Protein AF-A0A9D6QW46-F1 (afdb_monomer_lite)

Structure (mmCIF, N/CA/C/O backbone):
data_AF-A0A9D6QW46-F1
#
_entry.id   AF-A0A9D6QW46-F1
#
loop_
_atom_site.group_PDB
_atom_site.id
_atom_site.type_symbol
_atom_site.label_atom_id
_atom_site.label_alt_id
_atom_site.label_comp_id
_atom_site.label_asym_id
_atom_site.label_entity_id
_atom_site.label_seq_id
_atom_site.pdbx_PDB_ins_code
_atom_site.Cartn_x
_atom_site.Cartn_y
_atom_site.Cartn_z
_atom_site.occupancy
_atom_site.B_iso_or_equiv
_atom_site.auth_seq_id
_atom_site.auth_comp_id
_atom_site.auth_asym_id
_atom_site.auth_atom_id
_atom_site.pdbx_PDB_model_num
ATOM 1 N N . MET A 1 1 ? 6.047 -23.133 -1.335 1.00 34.31 1 MET A N 1
ATOM 2 C CA . MET A 1 1 ? 5.642 -23.171 0.089 1.00 34.31 1 MET A CA 1
ATOM 3 C C . MET A 1 1 ? 4.768 -21.944 0.287 1.00 34.31 1 MET A C 1
ATOM 5 O O . MET A 1 1 ? 5.202 -20.917 -0.210 1.00 34.31 1 MET A O 1
ATOM 9 N N . PRO A 1 2 ? 3.546 -22.002 0.846 1.00 40.56 2 PRO A N 1
ATOM 10 C CA . PRO A 1 2 ? 2.770 -20.782 1.031 1.00 40.56 2 PRO A CA 1
ATOM 11 C C . PRO A 1 2 ? 3.491 -19.937 2.078 1.00 40.56 2 PRO A C 1
ATOM 13 O O . PRO A 1 2 ? 3.667 -20.351 3.222 1.00 40.56 2 PRO A O 1
ATOM 16 N N . GLU A 1 3 ? 4.002 -18.803 1.638 1.00 45.31 3 GLU A N 1
ATOM 17 C CA . GLU A 1 3 ? 4.716 -17.847 2.461 1.00 45.31 3 GLU A CA 1
ATOM 18 C C . GLU A 1 3 ? 3.696 -17.280 3.443 1.00 45.31 3 GLU A C 1
ATOM 20 O O . GLU A 1 3 ? 2.744 -16.603 3.053 1.00 45.31 3 GLU A O 1
ATOM 25 N N . THR A 1 4 ? 3.825 -17.628 4.722 1.00 46.44 4 THR A N 1
ATOM 26 C CA . THR A 1 4 ? 2.976 -17.076 5.776 1.00 46.44 4 THR A CA 1
ATOM 27 C C . THR A 1 4 ? 3.307 -15.591 5.884 1.00 46.44 4 THR A C 1
ATOM 29 O O . THR A 1 4 ? 4.195 -15.209 6.647 1.00 46.44 4 THR A O 1
ATOM 32 N N . LYS A 1 5 ? 2.656 -14.746 5.072 1.00 58.03 5 LYS A N 1
ATOM 33 C CA . LYS A 1 5 ? 2.855 -13.295 5.108 1.00 58.03 5 LYS A CA 1
ATOM 34 C C . LYS A 1 5 ? 2.665 -12.839 6.549 1.00 58.03 5 LYS A C 1
ATOM 36 O O . LYS A 1 5 ? 1.594 -13.020 7.128 1.00 58.03 5 LYS A O 1
ATOM 41 N N . ALA A 1 6 ? 3.734 -12.302 7.139 1.00 62.06 6 ALA A N 1
ATOM 42 C CA . ALA A 1 6 ? 3.712 -11.800 8.504 1.00 62.06 6 ALA A CA 1
ATOM 43 C C . ALA A 1 6 ? 2.533 -10.829 8.657 1.00 62.06 6 ALA A C 1
ATOM 45 O O . ALA A 1 6 ? 2.441 -9.847 7.913 1.00 62.06 6 ALA A O 1
ATOM 46 N N . LYS A 1 7 ? 1.620 -11.153 9.576 1.00 69.12 7 LYS A N 1
ATOM 47 C CA . LYS A 1 7 ? 0.444 -10.343 9.900 1.00 69.12 7 LYS A CA 1
ATOM 48 C C . LYS A 1 7 ? 0.925 -8.999 10.441 1.00 69.12 7 LYS A C 1
ATOM 50 O O . LYS A 1 7 ? 1.657 -8.964 11.427 1.00 69.12 7 LYS A O 1
ATOM 55 N N . MET A 1 8 ? 0.546 -7.908 9.779 1.00 80.12 8 MET A N 1
ATOM 56 C CA . MET A 1 8 ? 0.849 -6.563 10.265 1.00 80.12 8 MET A CA 1
ATOM 57 C C . MET A 1 8 ? -0.230 -6.111 11.243 1.00 80.12 8 MET A C 1
ATOM 59 O O . MET A 1 8 ? -1.409 -6.395 11.051 1.00 80.12 8 MET A O 1
ATOM 63 N N . THR A 1 9 ? 0.170 -5.398 12.286 1.00 87.75 9 THR A N 1
ATOM 64 C CA . THR A 1 9 ? -0.732 -4.827 13.292 1.00 87.75 9 THR A CA 1
ATOM 65 C C . THR A 1 9 ? -0.750 -3.315 13.174 1.00 87.75 9 THR A C 1
ATOM 67 O O . THR A 1 9 ? 0.300 -2.695 13.040 1.00 87.75 9 THR A O 1
ATOM 70 N N . CYS A 1 10 ? -1.935 -2.717 13.268 1.00 86.62 10 CYS A N 1
ATOM 71 C CA . CYS A 1 10 ? -2.123 -1.279 13.184 1.00 86.62 10 CYS A CA 1
ATOM 72 C C . CYS A 1 10 ? -1.405 -0.579 14.350 1.00 86.62 10 CYS A C 1
ATOM 74 O O . CYS A 1 10 ? -1.746 -0.852 15.503 1.00 86.62 10 CYS A O 1
ATOM 76 N N . PRO A 1 11 ? -0.499 0.380 14.098 1.00 84.12 11 PRO A N 1
ATOM 77 C CA . PRO A 1 11 ? 0.209 1.094 15.161 1.00 84.12 11 PRO A CA 1
ATOM 78 C C . PRO A 1 11 ? -0.707 2.017 15.979 1.00 84.12 11 PRO A C 1
ATOM 80 O O . PRO A 1 11 ? -0.322 2.465 17.054 1.00 84.12 11 PRO A O 1
ATOM 83 N N . CYS A 1 12 ? -1.918 2.309 15.490 1.00 84.94 12 CYS A N 1
ATOM 84 C CA . CYS A 1 12 ? -2.867 3.191 16.166 1.00 84.94 12 CYS A CA 1
ATOM 85 C C . CYS A 1 12 ? -3.780 2.448 17.158 1.00 84.94 12 CYS A C 1
ATOM 87 O O . CYS A 1 12 ? -3.974 2.919 18.274 1.00 84.94 12 CYS A O 1
ATOM 89 N N . CYS A 1 13 ? -4.331 1.288 16.779 1.00 90.00 13 CYS A N 1
ATOM 90 C CA . CYS A 1 13 ? -5.289 0.547 17.617 1.00 90.00 13 CYS A CA 1
ATOM 91 C C . CYS A 1 13 ? -4.904 -0.907 17.917 1.00 90.00 13 CYS A C 1
ATOM 93 O O . CYS A 1 13 ? -5.645 -1.595 18.614 1.00 90.00 13 CYS A O 1
ATOM 95 N N . GLY A 1 14 ? -3.794 -1.404 17.368 1.00 86.25 14 GLY A N 1
ATOM 96 C CA . GLY A 1 14 ? -3.322 -2.777 17.564 1.00 86.25 14 GLY A CA 1
ATOM 97 C C . GLY A 1 14 ? -4.077 -3.855 16.779 1.00 86.25 14 GLY A C 1
ATOM 98 O O . GLY A 1 14 ? -3.681 -5.016 16.830 1.00 86.25 14 GLY A O 1
ATOM 99 N N . ALA A 1 15 ? -5.138 -3.510 16.039 1.00 87.94 15 ALA A N 1
ATOM 100 C CA . ALA A 1 15 ? -5.878 -4.475 15.223 1.00 87.94 15 ALA A CA 1
ATOM 101 C C . ALA A 1 15 ? -5.022 -5.030 14.071 1.00 87.94 15 ALA A C 1
ATOM 103 O O . ALA A 1 15 ? -4.181 -4.320 13.522 1.00 87.94 15 ALA A O 1
ATOM 104 N N . GLU A 1 16 ? -5.269 -6.274 13.661 1.00 88.12 16 GLU A N 1
ATOM 105 C CA . GLU A 1 16 ? -4.608 -6.866 12.493 1.00 88.12 16 GLU A CA 1
ATOM 106 C C . GLU A 1 16 ? -5.012 -6.113 11.212 1.00 88.12 16 GLU A C 1
ATOM 108 O O . GLU A 1 16 ? -6.197 -5.900 10.942 1.00 88.12 16 GLU A O 1
ATOM 113 N N . LEU A 1 17 ? -4.019 -5.666 10.442 1.00 86.25 17 LEU A N 1
ATOM 114 C CA . LEU A 1 17 ? -4.221 -4.996 9.165 1.00 86.25 17 LEU A CA 1
ATOM 115 C C . LEU A 1 17 ? -4.509 -6.027 8.075 1.00 86.25 17 LEU A C 1
ATOM 117 O O . LEU A 1 17 ? -3.762 -6.991 7.892 1.00 86.25 17 LEU A O 1
ATOM 121 N N . VAL A 1 18 ? -5.545 -5.770 7.286 1.00 83.25 18 VAL A 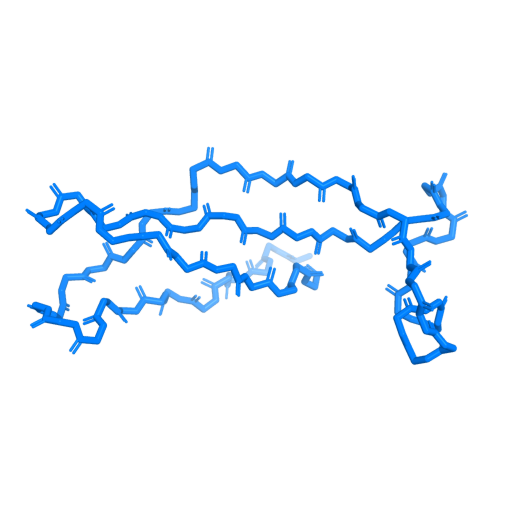N 1
ATOM 122 C CA . VAL A 1 18 ? -5.927 -6.637 6.171 1.00 83.25 18 VAL A CA 1
ATOM 123 C C . VAL A 1 18 ? -5.181 -6.192 4.919 1.00 83.25 18 VAL A C 1
ATOM 125 O O . VAL A 1 18 ? -5.232 -5.011 4.577 1.00 83.25 18 VAL A O 1
ATOM 128 N N . CYS A 1 19 ? -4.510 -7.120 4.225 1.00 85.12 19 CYS A N 1
ATOM 129 C CA . CYS A 1 19 ? -3.963 -6.848 2.893 1.00 85.12 19 CYS A CA 1
ATOM 130 C C . CYS A 1 19 ? -5.132 -6.674 1.922 1.00 85.12 19 CYS A C 1
ATOM 132 O O . CYS A 1 19 ? -5.818 -7.633 1.578 1.00 85.12 19 CYS A O 1
ATOM 134 N N . HIS A 1 20 ? -5.413 -5.428 1.562 1.00 84.81 20 HIS A N 1
ATOM 135 C CA . HIS A 1 20 ? -6.563 -5.081 0.743 1.00 84.81 20 HIS A CA 1
ATOM 136 C C . HIS A 1 20 ? -6.240 -5.177 -0.748 1.00 84.81 20 HIS A C 1
ATOM 138 O O . HIS A 1 20 ? -7.105 -5.527 -1.548 1.00 84.81 20 HIS A O 1
ATOM 144 N N . ALA A 1 21 ? -5.000 -4.859 -1.125 1.00 85.75 21 ALA A N 1
ATOM 145 C CA . ALA A 1 21 ? -4.561 -4.896 -2.509 1.00 85.75 21 ALA A CA 1
ATOM 146 C C . ALA A 1 21 ? -3.048 -5.087 -2.624 1.00 85.75 21 ALA A C 1
ATOM 148 O O . ALA A 1 21 ? -2.280 -4.611 -1.791 1.00 85.75 21 ALA A O 1
ATOM 149 N N . GLU A 1 22 ? -2.633 -5.692 -3.730 1.00 88.75 22 GLU A N 1
ATOM 150 C CA . GLU A 1 22 ? -1.245 -5.768 -4.171 1.00 88.75 22 GLU A CA 1
ATOM 151 C C . GLU A 1 22 ? -1.147 -5.029 -5.502 1.00 88.75 22 GLU A C 1
ATOM 153 O O . GLU A 1 22 ? -1.946 -5.256 -6.414 1.00 88.75 22 GLU A O 1
ATOM 158 N N . LYS A 1 23 ? -0.205 -4.093 -5.612 1.00 87.19 23 LYS A N 1
ATOM 159 C CA . LYS A 1 23 ? -0.047 -3.272 -6.810 1.00 87.19 23 LYS A CA 1
ATOM 160 C C . LYS A 1 23 ? 1.394 -3.322 -7.310 1.00 87.19 23 LYS A C 1
ATOM 162 O O . LYS A 1 23 ? 2.292 -2.966 -6.548 1.00 87.19 23 LYS A O 1
ATOM 167 N N . PRO A 1 24 ? 1.631 -3.668 -8.587 1.00 88.38 24 PRO A N 1
ATOM 168 C CA . PRO A 1 24 ? 2.934 -3.473 -9.200 1.00 88.38 24 PRO A CA 1
ATOM 169 C C . PRO A 1 24 ? 3.198 -1.975 -9.367 1.00 88.38 24 PRO A C 1
ATOM 171 O O . PRO A 1 24 ? 2.378 -1.226 -9.911 1.00 88.38 24 PRO A O 1
ATOM 174 N N . VAL A 1 25 ? 4.350 -1.524 -8.888 1.00 89.50 25 VAL A N 1
ATOM 175 C CA . VAL A 1 25 ? 4.795 -0.134 -8.971 1.00 89.50 25 VAL A CA 1
ATOM 176 C C . VAL A 1 25 ? 6.154 -0.101 -9.648 1.00 89.50 25 VAL A C 1
ATOM 178 O O . VAL A 1 25 ? 7.027 -0.917 -9.354 1.00 89.50 25 VAL A O 1
ATOM 181 N N . LYS A 1 26 ? 6.344 0.845 -10.572 1.00 90.12 26 LYS A N 1
ATOM 182 C CA . LYS A 1 26 ? 7.651 1.027 -11.203 1.00 90.12 26 LYS A CA 1
ATOM 183 C C . LYS A 1 26 ? 8.676 1.437 -10.140 1.00 90.12 26 LYS A C 1
ATOM 185 O O . LYS A 1 26 ? 8.382 2.365 -9.381 1.00 90.12 26 LYS A O 1
ATOM 190 N N . PRO A 1 27 ? 9.848 0.786 -10.094 1.00 89.19 27 PRO A N 1
ATOM 191 C CA . PRO A 1 27 ? 10.913 1.193 -9.194 1.00 89.19 27 PRO A CA 1
ATOM 192 C C . PRO A 1 27 ? 11.365 2.614 -9.533 1.00 89.19 27 PRO A C 1
ATOM 194 O O . PRO A 1 27 ? 11.472 2.978 -10.707 1.00 89.19 27 PRO A O 1
ATOM 197 N N . THR A 1 28 ? 11.608 3.422 -8.504 1.00 90.31 28 THR A N 1
ATOM 198 C CA . THR A 1 28 ? 12.048 4.818 -8.665 1.00 90.31 28 THR A CA 1
ATOM 199 C C . THR A 1 28 ? 13.521 5.020 -8.327 1.00 90.31 28 THR A C 1
ATOM 201 O O . THR A 1 28 ? 14.118 6.006 -8.755 1.00 90.31 28 THR A O 1
ATOM 204 N N . CYS A 1 29 ? 14.124 4.057 -7.629 1.00 88.12 29 CYS A N 1
ATOM 205 C CA . CYS A 1 29 ? 15.530 4.046 -7.240 1.00 88.12 29 CYS A CA 1
ATOM 206 C C . CYS A 1 29 ? 16.191 2.713 -7.612 1.00 88.12 29 CYS A C 1
ATOM 208 O O . CYS A 1 29 ? 15.510 1.707 -7.807 1.00 88.12 29 CYS A O 1
ATOM 210 N N . ALA A 1 30 ? 17.527 2.695 -7.662 1.00 88.25 30 ALA A N 1
ATOM 211 C CA . ALA A 1 30 ? 18.297 1.494 -7.993 1.00 88.25 30 ALA A CA 1
ATOM 212 C C . ALA A 1 30 ? 18.008 0.325 -7.038 1.00 88.25 30 ALA A C 1
ATOM 214 O O . ALA A 1 30 ? 17.861 -0.800 -7.492 1.00 88.25 30 ALA A O 1
ATOM 215 N N . GLU A 1 31 ? 17.850 0.602 -5.743 1.00 87.38 31 GLU A N 1
ATOM 216 C CA . GLU A 1 31 ? 17.521 -0.425 -4.750 1.00 87.38 31 GLU A CA 1
ATOM 217 C C . GLU A 1 31 ? 16.158 -1.077 -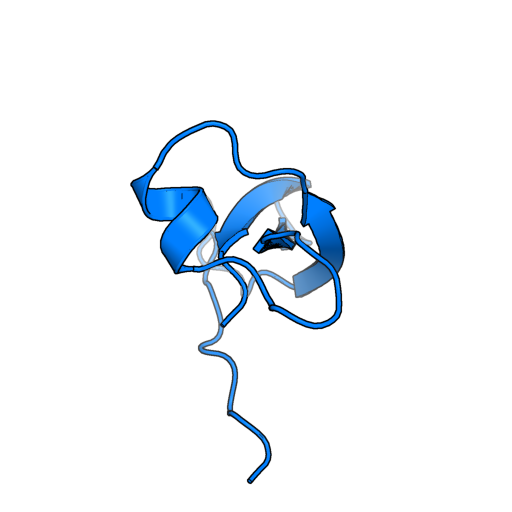5.026 1.00 87.38 31 GLU A C 1
ATOM 219 O O . GLU A 1 31 ? 16.067 -2.295 -5.114 1.00 87.38 31 GLU A O 1
ATOM 224 N N . GLU A 1 32 ? 15.119 -0.280 -5.304 1.00 86.50 32 GLU A N 1
ATOM 225 C CA . GLU A 1 32 ? 13.815 -0.816 -5.720 1.00 86.50 32 GLU A CA 1
ATOM 226 C C . GLU A 1 32 ? 13.920 -1.590 -7.045 1.00 86.50 32 GLU A C 1
ATOM 228 O O . GLU A 1 32 ? 13.224 -2.579 -7.240 1.00 86.50 32 GLU A O 1
ATOM 233 N N . ALA A 1 33 ? 14.779 -1.161 -7.972 1.00 85.69 33 ALA A N 1
ATOM 234 C CA . ALA A 1 33 ? 14.960 -1.854 -9.245 1.00 85.69 33 ALA A CA 1
ATOM 235 C C . ALA A 1 33 ? 15.62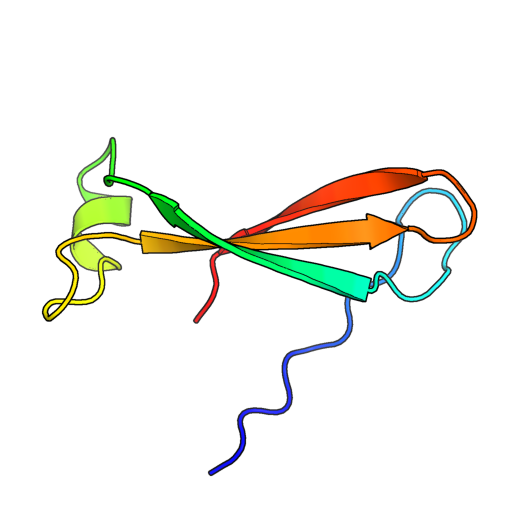9 -3.226 -9.078 1.00 85.69 33 ALA A C 1
ATOM 237 O O . ALA A 1 33 ? 15.345 -4.132 -9.857 1.00 85.69 33 ALA A O 1
ATOM 238 N N . MET A 1 34 ? 16.483 -3.390 -8.065 1.00 86.56 34 MET A N 1
ATOM 239 C CA . MET A 1 34 ? 17.095 -4.678 -7.722 1.00 86.56 34 MET A CA 1
ATOM 240 C C . MET A 1 34 ? 16.094 -5.651 -7.089 1.00 86.56 34 MET A C 1
ATOM 242 O O . MET A 1 34 ? 16.246 -6.859 -7.239 1.00 86.56 34 MET A O 1
ATOM 246 N N . GLU A 1 35 ? 15.074 -5.126 -6.410 1.00 83.62 35 GLU A N 1
ATOM 247 C CA . GLU A 1 35 ? 13.980 -5.897 -5.804 1.00 83.62 35 GLU A CA 1
ATOM 248 C C . GLU A 1 35 ? 12.787 -6.105 -6.755 1.00 83.62 35 GLU A C 1
ATOM 250 O O . GLU A 1 35 ? 11.789 -6.718 -6.377 1.00 83.62 35 GLU A O 1
ATOM 255 N N . ALA A 1 36 ? 12.841 -5.563 -7.975 1.00 86.38 36 ALA A N 1
ATOM 256 C CA . ALA A 1 36 ? 11.747 -5.679 -8.928 1.00 86.38 36 ALA A CA 1
ATOM 257 C C . ALA A 1 36 ? 11.600 -7.124 -9.422 1.00 86.38 36 ALA A C 1
ATOM 259 O O . ALA A 1 36 ? 12.582 -7.774 -9.783 1.00 86.38 36 ALA A O 1
ATOM 260 N N . ASP A 1 37 ? 10.356 -7.598 -9.513 1.00 84.19 37 ASP A N 1
ATOM 261 C CA . ASP A 1 37 ? 10.073 -8.890 -10.124 1.00 84.19 37 ASP A CA 1
ATOM 262 C C . ASP A 1 37 ? 10.481 -8.842 -11.610 1.00 84.19 37 ASP A C 1
ATOM 264 O O . ASP A 1 37 ? 10.016 -7.961 -12.345 1.00 84.19 37 ASP A O 1
ATOM 268 N N . PRO A 1 38 ? 11.342 -9.757 -12.086 1.00 81.38 38 PRO A N 1
ATOM 269 C CA . PRO A 1 38 ? 11.864 -9.711 -13.448 1.00 81.38 38 PRO A CA 1
ATOM 270 C C . PRO A 1 38 ? 10.805 -10.018 -14.517 1.00 81.38 38 PRO A C 1
ATOM 272 O O . PRO A 1 38 ? 10.983 -9.625 -15.669 1.00 81.38 38 PRO A O 1
ATOM 275 N N . GLY A 1 39 ? 9.705 -10.693 -14.164 1.00 85.19 39 GLY A N 1
ATOM 276 C CA . GLY A 1 39 ? 8.581 -10.947 -15.068 1.00 85.19 39 GLY A CA 1
ATOM 277 C C . GLY A 1 39 ? 7.672 -9.730 -15.253 1.00 85.19 39 GLY A C 1
ATOM 278 O O . GLY A 1 39 ? 7.075 -9.562 -16.316 1.00 85.19 39 GLY A O 1
ATOM 279 N N . LEU A 1 40 ? 7.590 -8.862 -14.243 1.00 83.44 40 LEU A N 1
ATOM 280 C CA . LEU A 1 40 ? 6.748 -7.662 -14.247 1.00 83.44 40 LEU A CA 1
ATOM 281 C C . LEU A 1 40 ? 7.527 -6.363 -14.503 1.00 83.44 40 LEU A C 1
ATOM 283 O O . LEU A 1 40 ? 6.930 -5.357 -14.889 1.00 83.44 40 LEU A O 1
ATOM 287 N N . GLY A 1 41 ? 8.841 -6.355 -14.267 1.00 85.75 41 GLY A N 1
ATOM 288 C CA . GLY A 1 41 ? 9.665 -5.142 -14.272 1.00 85.75 41 GLY A CA 1
ATOM 289 C C . GLY A 1 41 ? 9.224 -4.121 -13.217 1.00 85.75 41 GLY A C 1
ATOM 290 O O . GLY A 1 41 ? 9.376 -2.912 -13.412 1.00 85.75 41 GLY A O 1
ATOM 291 N N . ALA A 1 42 ? 8.605 -4.593 -12.133 1.00 87.12 42 ALA A N 1
ATOM 292 C CA . ALA A 1 42 ? 7.968 -3.769 -11.116 1.00 87.12 42 ALA A CA 1
ATOM 293 C C . ALA A 1 42 ? 8.148 -4.371 -9.720 1.00 87.12 42 ALA A C 1
ATOM 295 O O . ALA A 1 42 ? 8.255 -5.583 -9.562 1.00 87.12 42 ALA A O 1
ATOM 296 N N . VAL A 1 43 ? 8.122 -3.511 -8.705 1.00 89.44 43 VAL A N 1
ATOM 297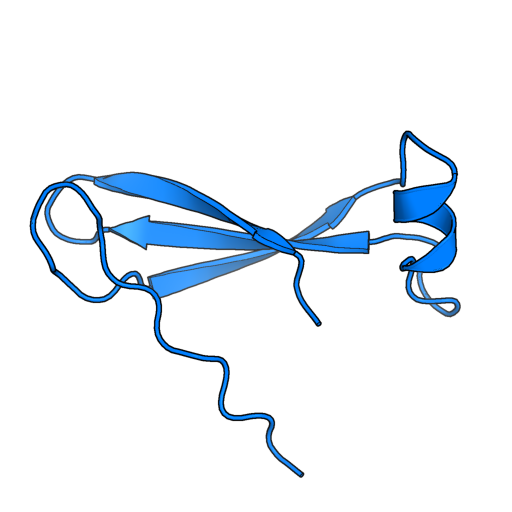 C CA . VAL A 1 43 ? 8.085 -3.922 -7.298 1.00 89.44 43 VAL A CA 1
ATOM 298 C C . VAL A 1 43 ? 6.631 -4.061 -6.876 1.00 89.44 43 VAL A C 1
ATOM 300 O O . VAL A 1 43 ? 5.821 -3.163 -7.129 1.00 89.44 43 VAL A O 1
ATOM 303 N N . ILE A 1 44 ? 6.283 -5.157 -6.208 1.00 88.94 44 ILE A N 1
ATOM 304 C CA . ILE A 1 44 ? 4.947 -5.320 -5.639 1.00 88.94 44 ILE A CA 1
ATOM 305 C C . ILE A 1 44 ? 4.857 -4.515 -4.342 1.00 88.94 44 ILE A C 1
ATOM 307 O O . ILE A 1 44 ? 5.654 -4.692 -3.423 1.00 88.94 44 ILE A O 1
ATOM 311 N N . LYS A 1 45 ? 3.879 -3.610 -4.250 1.00 87.88 45 LYS A N 1
ATOM 312 C CA . LYS A 1 45 ? 3.522 -2.930 -3.000 1.00 87.88 45 LYS A CA 1
ATOM 313 C C . LYS A 1 45 ? 2.181 -3.446 -2.508 1.00 87.88 45 LYS A C 1
ATOM 315 O O . LYS A 1 45 ? 1.186 -3.410 -3.230 1.00 87.88 45 LYS A O 1
ATOM 320 N N . GLU A 1 46 ? 2.171 -3.907 -1.271 1.00 88.75 46 GLU A N 1
ATOM 321 C CA . GLU A 1 46 ? 0.985 -4.349 -0.555 1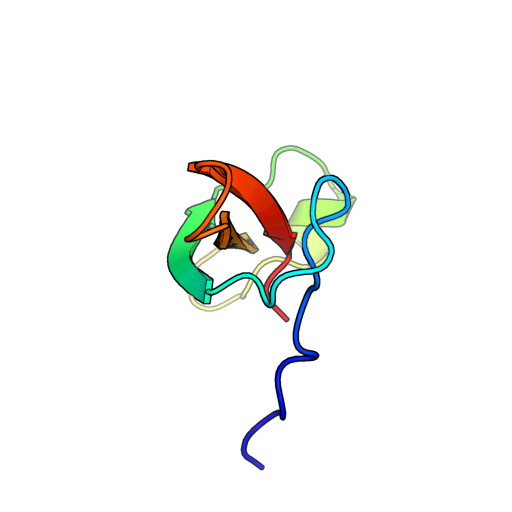.00 88.75 46 GLU A CA 1
ATOM 322 C C . GLU A 1 46 ? 0.372 -3.164 0.182 1.00 88.75 46 GLU A C 1
ATOM 324 O O . GLU A 1 46 ? 1.067 -2.421 0.880 1.00 88.75 46 GLU A O 1
ATOM 329 N N . ILE A 1 47 ? -0.933 -2.988 0.035 1.00 88.12 47 ILE A N 1
ATOM 330 C CA . ILE A 1 47 ? -1.711 -1.963 0.717 1.00 88.12 47 ILE A CA 1
ATOM 331 C C . ILE A 1 47 ? -2.499 -2.659 1.816 1.00 88.12 47 ILE A C 1
ATOM 333 O O . ILE A 1 47 ? -3.392 -3.464 1.546 1.00 88.12 47 ILE A O 1
ATOM 337 N N . HIS A 1 48 ? -2.172 -2.330 3.058 1.00 88.81 48 HIS A N 1
ATOM 338 C CA . HIS A 1 48 ? -2.790 -2.907 4.237 1.00 88.81 48 HIS A CA 1
ATOM 339 C C . HIS A 1 48 ? -3.655 -1.867 4.934 1.00 88.81 48 HIS A C 1
ATOM 341 O O . HIS A 1 48 ? -3.157 -0.819 5.332 1.00 88.81 48 HIS A O 1
ATOM 347 N N . THR A 1 49 ? -4.944 -2.146 5.105 1.00 88.12 49 THR A N 1
ATOM 348 C CA . THR A 1 49 ? -5.885 -1.198 5.716 1.00 88.12 49 THR A CA 1
ATOM 349 C C . THR A 1 49 ? -6.388 -1.721 7.051 1.00 88.12 49 THR A C 1
ATOM 351 O O . THR A 1 49 ? -6.755 -2.890 7.193 1.00 88.12 49 THR A O 1
ATOM 354 N N . CYS A 1 50 ? -6.405 -0.840 8.049 1.00 89.62 50 CYS A N 1
ATOM 355 C CA . CYS A 1 50 ? -6.969 -1.122 9.354 1.00 89.62 50 CYS A CA 1
ATOM 356 C C . CYS A 1 50 ? -8.499 -1.089 9.271 1.00 89.62 50 CYS A C 1
ATOM 358 O O . CYS A 1 50 ? -9.055 -0.030 8.971 1.00 89.62 50 CYS A O 1
ATOM 360 N N . PRO A 1 51 ? -9.199 -2.184 9.608 1.00 85.81 51 PRO A N 1
ATOM 361 C CA . PRO A 1 51 ? -10.660 -2.203 9.578 1.00 85.81 51 PRO A CA 1
ATOM 362 C C . PRO A 1 51 ? -11.299 -1.349 10.683 1.00 85.81 51 PRO A C 1
ATOM 364 O O . PRO A 1 51 ? -12.479 -1.037 10.595 1.00 85.81 51 PRO A O 1
ATOM 367 N N . ASN A 1 52 ? -1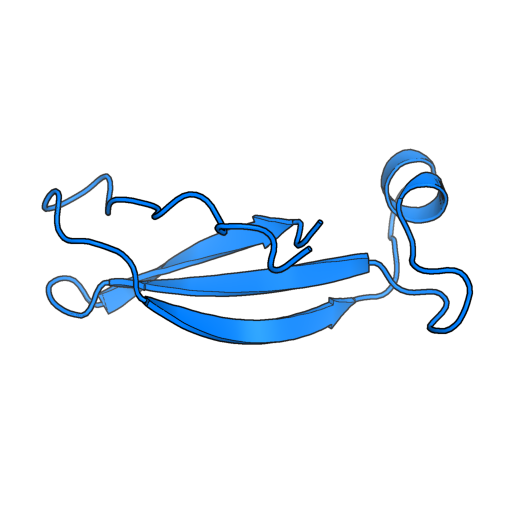0.540 -0.980 11.722 1.00 89.44 52 ASN A N 1
ATOM 368 C CA . ASN A 1 52 ? -11.061 -0.237 12.870 1.00 89.44 52 ASN A CA 1
ATOM 369 C C . ASN A 1 52 ? -10.820 1.277 12.744 1.00 89.44 52 ASN A C 1
ATOM 371 O O . ASN A 1 52 ? -11.727 2.079 12.932 1.00 89.44 52 ASN A O 1
ATOM 375 N N . CYS A 1 53 ? -9.596 1.678 12.386 1.00 88.25 53 CYS A N 1
ATOM 376 C CA . CYS A 1 53 ? -9.216 3.092 12.276 1.00 88.25 53 CYS A CA 1
ATOM 377 C C . CYS A 1 53 ? -9.276 3.643 10.847 1.00 88.25 53 CYS A C 1
ATOM 379 O O . CYS A 1 53 ? -9.207 4.854 10.667 1.00 88.25 53 CYS A O 1
ATOM 381 N N . GLY A 1 54 ? -9.315 2.781 9.826 1.00 83.50 54 GLY A N 1
ATOM 382 C CA . GLY A 1 54 ? -9.202 3.186 8.421 1.00 83.50 54 GLY A CA 1
ATOM 383 C C . GLY A 1 54 ? -7.786 3.567 7.971 1.00 83.50 54 GLY A C 1
ATOM 384 O O . GLY A 1 54 ? -7.583 3.852 6.793 1.00 83.50 54 GLY A O 1
ATOM 385 N N . THR A 1 55 ? -6.790 3.556 8.865 1.00 86.31 55 THR A N 1
ATOM 386 C CA . THR A 1 55 ? -5.385 3.813 8.516 1.00 86.31 55 THR A CA 1
ATOM 387 C C . THR A 1 55 ? -4.894 2.795 7.492 1.00 86.31 55 THR A C 1
ATOM 389 O O . THR A 1 55 ? -5.070 1.593 7.688 1.00 86.31 55 THR A O 1
ATOM 392 N N . ALA A 1 56 ? -4.255 3.272 6.426 1.00 84.06 56 ALA A N 1
ATOM 393 C CA . ALA A 1 56 ? -3.606 2.427 5.437 1.00 84.06 56 ALA A CA 1
ATOM 394 C C . ALA A 1 56 ? -2.084 2.529 5.565 1.00 84.06 56 ALA A C 1
ATOM 396 O O . ALA A 1 56 ? -1.539 3.627 5.662 1.00 84.06 56 ALA A O 1
ATOM 397 N N . GLU A 1 57 ? -1.412 1.386 5.523 1.00 84.38 57 GLU A N 1
ATOM 398 C CA . GLU A 1 57 ? 0.040 1.284 5.455 1.00 84.38 57 GLU A CA 1
ATOM 399 C C . GLU A 1 57 ? 0.448 0.564 4.174 1.00 84.38 57 GLU A C 1
ATOM 401 O O . GLU A 1 57 ? -0.230 -0.358 3.713 1.00 84.38 57 GLU A O 1
ATOM 406 N N . LEU A 1 58 ? 1.560 1.007 3.586 1.00 81.06 58 LEU A N 1
ATOM 407 C CA . LEU A 1 58 ? 2.156 0.350 2.433 1.00 81.06 58 LEU A CA 1
ATOM 408 C C . LEU A 1 58 ? 3.378 -0.443 2.866 1.00 81.06 58 LEU A C 1
ATOM 410 O O . LEU A 1 58 ? 4.260 0.065 3.556 1.00 81.06 58 LEU A O 1
ATOM 414 N N . ARG A 1 59 ? 3.450 -1.672 2.377 1.00 81.12 59 ARG A N 1
ATOM 415 C CA . ARG A 1 59 ? 4.557 -2.596 2.590 1.00 81.12 59 ARG A CA 1
ATOM 416 C C . ARG A 1 59 ? 5.100 -3.045 1.237 1.00 81.12 59 ARG A C 1
ATOM 418 O O . ARG A 1 59 ? 4.357 -3.118 0.262 1.00 81.12 59 ARG A O 1
ATOM 425 N N . ARG A 1 60 ? 6.395 -3.352 1.165 1.00 73.62 60 ARG A N 1
ATOM 426 C CA . ARG A 1 60 ? 6.944 -4.081 0.013 1.00 73.62 60 ARG A CA 1
ATOM 427 C C . ARG A 1 60 ? 6.489 -5.535 0.111 1.00 73.62 60 ARG A C 1
ATOM 429 O O . ARG A 1 60 ? 6.687 -6.162 1.151 1.00 73.62 60 ARG A O 1
ATOM 436 N N . GLY A 1 61 ? 5.843 -6.019 -0.941 1.00 65.88 61 GLY A N 1
ATOM 437 C CA . GLY A 1 61 ? 5.530 -7.430 -1.096 1.00 65.88 61 GLY A CA 1
ATOM 438 C C . GLY A 1 61 ? 6.794 -8.172 -1.481 1.00 65.88 61 GLY A C 1
ATOM 439 O O . GLY A 1 61 ? 7.439 -7.783 -2.452 1.00 65.88 61 GLY A O 1
ATOM 440 N N . GLY A 1 62 ? 7.149 -9.167 -0.670 1.00 53.78 62 GLY A N 1
ATOM 441 C CA . GLY A 1 62 ? 8.131 -10.191 -1.021 1.00 53.78 62 GLY A CA 1
ATOM 442 C C . GLY A 1 62 ? 7.452 -11.332 -1.750 1.00 53.78 62 GLY A C 1
ATOM 443 O O . GLY A 1 62 ? 6.253 -11.557 -1.443 1.00 53.78 62 GLY A O 1
#

Sequence (62 aa):
MPETKAKMTCPCCGAELVCHAEKPVKPTCAEEAMEADPGLGAVIKEIHTCPNCGTAELRRGG

pLDDT: mean 81.4, std 12.84, range [34.31, 90.31]

Foldseek 3Di:
DPDPPPFDADPPPRHTWDQPDKDFDADPDPVQQVCADPVRSGWIKTWTADPPPRDIDIDTDD

Radius of gyration: 13.13 Å; chains: 1; bounding box: 29×28×33 Å

Secondary structure (DSSP, 8-state):
----PPPPB-TTT-PBPEEEEEEEE---SHHHHHTSBTTTTBEEEEEEE-TTT--EEEEE--